Protein AF-A0A6I3UAZ3-F1 (afdb_monomer_lite)

pLDDT: mean 72.6, std 10.35, range [44.53, 85.62]

InterPro domains:
  IPR003789 Aspartyl/glutamyl-tRNA amidotransferase subunit B-like [SSF89095] (6-47)
  IPR018027 Asn/Gln amidotransferase [PF02637] (2-47)
  IPR023168 Aspartyl/glutamyl-tRNA(Asn/Gln) amidotransferase, C-terminal, domain 2 [G3DSA:1.10.10.410] (1-50)

Secondary structure (DSSP, 8-state):
-GGGHHHHHHHHTT-TTHHHHHHHHHHHHTTT-S-HHHHHHHHHHHHHHHHHT-

Sequence (54 aa):
FEDNEAAVADFKSGKRNADKAFTGFLMKATKGQANPQVALKLLAQELAKLKDSE

Structure (mmCIF, N/CA/C/O backbone):
data_AF-A0A6I3UAZ3-F1
#
_entry.id   AF-A0A6I3UAZ3-F1
#
loop_
_atom_site.group_PDB
_atom_site.id
_atom_site.type_symbol
_atom_site.label_atom_id
_atom_site.label_alt_id
_atom_site.label_comp_id
_atom_site.label_asym_id
_atom_site.label_entity_id
_atom_site.label_seq_id
_atom_site.pdbx_PDB_ins_code
_atom_site.Cartn_x
_atom_site.Cartn_y
_atom_site.Cartn_z
_atom_site.occupancy
_atom_site.B_iso_or_equiv
_atom_site.auth_seq_id
_atom_site.auth_comp_id
_atom_site.auth_asym_id
_atom_site.auth_atom_id
_atom_site.pdbx_PDB_model_num
ATOM 1 N N . PHE A 1 1 ? -7.961 -2.947 -4.263 1.00 54.25 1 PHE A N 1
ATOM 2 C CA . PHE A 1 1 ? -7.623 -4.067 -3.358 1.00 54.25 1 PHE A CA 1
ATOM 3 C C . PHE A 1 1 ? -8.769 -5.075 -3.226 1.00 54.25 1 PHE A C 1
ATOM 5 O O . PHE A 1 1 ? -8.710 -5.905 -2.329 1.00 54.25 1 PHE A O 1
ATOM 12 N N . GLU A 1 2 ? -9.771 -5.047 -4.115 1.00 48.34 2 GLU A N 1
ATOM 13 C CA . GLU A 1 2 ? -10.953 -5.924 -4.038 1.00 48.34 2 GLU A CA 1
ATOM 14 C C . GLU A 1 2 ? -10.593 -7.418 -4.123 1.00 48.34 2 GLU A C 1
ATOM 16 O O . GLU A 1 2 ? -11.196 -8.223 -3.433 1.00 48.34 2 GLU A O 1
ATOM 21 N N . ASP A 1 3 ? -9.506 -7.781 -4.812 1.00 55.00 3 ASP A N 1
ATOM 22 C CA . ASP A 1 3 ? -9.034 -9.176 -4.882 1.00 55.00 3 ASP A CA 1
ATOM 23 C C . ASP A 1 3 ? -8.303 -9.688 -3.623 1.00 55.00 3 ASP A C 1
ATOM 25 O O . ASP A 1 3 ? -7.868 -10.836 -3.581 1.00 55.00 3 ASP A O 1
ATOM 29 N N . ASN A 1 4 ? -8.095 -8.852 -2.599 1.00 62.62 4 ASN A N 1
ATOM 30 C CA . ASN A 1 4 ? -7.361 -9.226 -1.383 1.00 62.62 4 ASN A CA 1
ATOM 31 C C . ASN A 1 4 ? -8.117 -8.818 -0.114 1.00 62.62 4 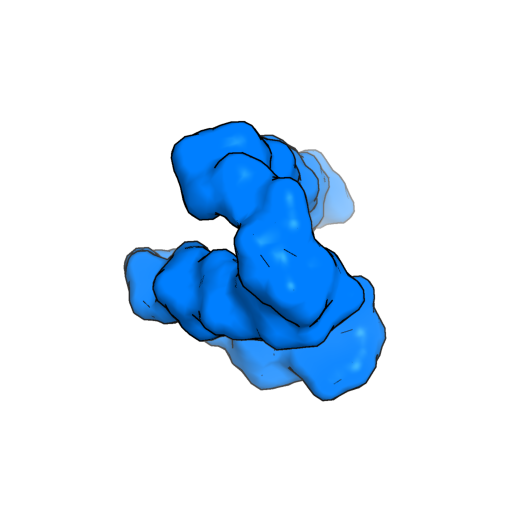ASN A C 1
ATOM 33 O O . ASN A 1 4 ? -7.548 -8.220 0.805 1.00 62.62 4 ASN A O 1
ATOM 37 N N . GLU A 1 5 ? -9.399 -9.176 -0.047 1.00 67.25 5 GLU A N 1
ATOM 38 C CA . GLU A 1 5 ? -10.258 -8.961 1.126 1.00 67.25 5 GLU A CA 1
ATOM 39 C C . GLU A 1 5 ? -9.611 -9.451 2.430 1.00 67.25 5 GLU A C 1
ATOM 41 O O . GLU A 1 5 ? -9.688 -8.768 3.449 1.00 67.25 5 GLU A O 1
ATOM 46 N N . ALA A 1 6 ? -8.884 -10.573 2.396 1.00 67.94 6 ALA A N 1
ATOM 47 C CA . ALA A 1 6 ? -8.172 -11.108 3.557 1.00 67.94 6 ALA A CA 1
ATOM 48 C C . ALA A 1 6 ? -7.072 -10.165 4.079 1.00 67.94 6 ALA A C 1
ATOM 50 O O . ALA A 1 6 ? -6.935 -9.984 5.287 1.00 67.94 6 ALA A O 1
ATOM 51 N N . ALA A 1 7 ? -6.317 -9.516 3.185 1.00 65.31 7 ALA A N 1
ATOM 52 C CA . ALA A 1 7 ? -5.278 -8.563 3.577 1.00 65.31 7 ALA A CA 1
ATOM 53 C C . ALA A 1 7 ? -5.888 -7.269 4.138 1.00 65.31 7 ALA A C 1
ATOM 55 O O . ALA A 1 7 ? -5.352 -6.682 5.079 1.00 65.31 7 ALA A O 1
ATOM 56 N N . VAL A 1 8 ? -7.031 -6.843 3.588 1.00 69.81 8 VAL A N 1
ATOM 57 C CA . VAL A 1 8 ? -7.796 -5.694 4.095 1.00 69.81 8 VAL A CA 1
ATOM 58 C C . VAL A 1 8 ? -8.389 -6.008 5.471 1.00 69.81 8 VAL A C 1
ATOM 60 O O . VAL A 1 8 ? -8.313 -5.169 6.365 1.00 69.81 8 VAL A O 1
ATOM 63 N N . ALA A 1 9 ? -8.913 -7.217 5.683 1.00 71.25 9 ALA A N 1
ATOM 64 C CA . ALA A 1 9 ? -9.423 -7.673 6.975 1.00 71.25 9 ALA A CA 1
ATOM 65 C C . ALA A 1 9 ? -8.311 -7.789 8.034 1.00 71.25 9 ALA A C 1
ATOM 67 O O . ALA A 1 9 ? -8.470 -7.290 9.149 1.00 71.25 9 ALA A O 1
ATOM 68 N N . ASP A 1 10 ? -7.156 -8.366 7.682 1.00 67.69 10 ASP A N 1
ATOM 69 C CA . ASP A 1 10 ? -5.988 -8.427 8.570 1.00 67.69 10 ASP A CA 1
ATOM 70 C C . ASP A 1 10 ? -5.491 -7.015 8.933 1.00 67.69 10 ASP A C 1
ATOM 72 O O . ASP A 1 10 ? -5.154 -6.763 10.093 1.00 67.69 10 ASP A O 1
ATOM 76 N N . PHE A 1 11 ? -5.508 -6.063 7.995 1.00 67.06 11 PHE A N 1
ATOM 77 C CA . PHE A 1 11 ? -5.183 -4.665 8.290 1.00 67.06 11 PHE A CA 1
ATOM 78 C C . PHE A 1 11 ? -6.205 -3.994 9.210 1.00 67.06 11 PHE A C 1
ATOM 80 O O . PHE A 1 11 ? -5.819 -3.395 10.215 1.00 67.06 11 PHE A O 1
ATOM 87 N N . LYS A 1 12 ? -7.505 -4.136 8.916 1.00 65.25 12 LYS A N 1
ATOM 88 C CA . LYS A 1 12 ? -8.587 -3.611 9.764 1.00 65.25 12 LYS A CA 1
ATOM 89 C C . LYS A 1 12 ? -8.522 -4.171 11.188 1.00 65.25 12 LYS A C 1
ATOM 91 O O . LYS A 1 12 ? -8.798 -3.447 12.137 1.00 65.25 12 LYS A O 1
ATOM 96 N N . SER A 1 13 ? -8.060 -5.414 11.354 1.00 68.62 13 SER A N 1
ATOM 97 C CA . SER A 1 13 ? -7.845 -6.034 12.670 1.00 68.62 13 SER A CA 1
ATOM 98 C C . SER A 1 13 ? -6.656 -5.460 13.468 1.00 68.62 13 SER A C 1
ATOM 100 O O . SER A 1 13 ? -6.418 -5.872 14.601 1.00 68.62 13 SER A O 1
ATOM 102 N N . GLY A 1 14 ? -5.893 -4.510 12.906 1.00 61.44 14 GLY A N 1
ATOM 103 C CA . GLY A 1 14 ? -4.748 -3.870 13.569 1.00 61.44 14 GLY A CA 1
ATOM 104 C C . GLY A 1 14 ? -3.470 -4.714 13.562 1.00 61.44 14 GLY A C 1
ATOM 105 O O . GLY A 1 14 ? -2.512 -4.431 14.288 1.00 61.44 14 GLY A O 1
ATOM 106 N N . LYS A 1 15 ? -3.429 -5.765 12.740 1.00 65.25 15 LYS A N 1
ATOM 107 C CA . LYS A 1 15 ? -2.288 -6.671 12.630 1.00 65.25 15 LYS A CA 1
ATOM 108 C C . LYS A 1 15 ? -1.156 -5.954 11.893 1.00 65.25 15 LYS A C 1
ATOM 110 O O . LYS A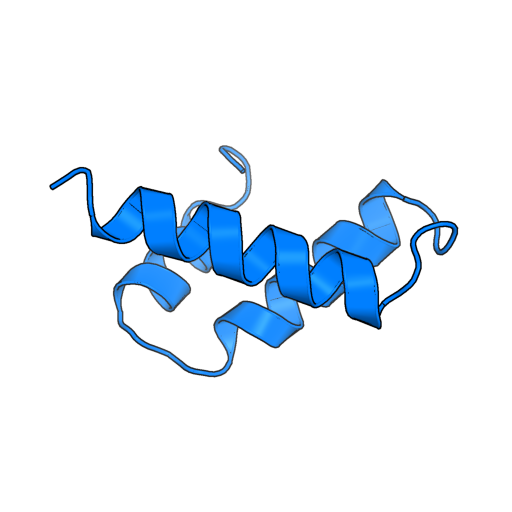 1 15 ? -1.163 -5.839 10.671 1.00 65.25 15 LYS A O 1
ATOM 115 N N . ARG A 1 16 ? -0.118 -5.550 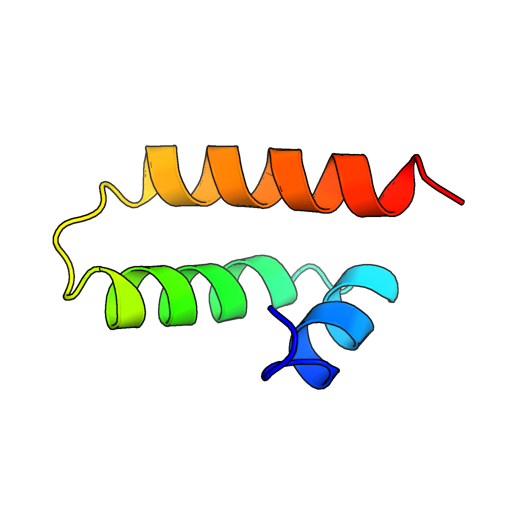12.633 1.00 59.47 16 ARG A N 1
ATOM 116 C CA . ARG A 1 16 ? 1.136 -4.937 12.125 1.00 59.47 16 ARG A CA 1
ATOM 117 C C . ARG A 1 16 ? 1.833 -5.693 10.974 1.00 59.47 16 ARG A C 1
ATOM 119 O O . ARG A 1 16 ? 2.770 -5.175 10.381 1.00 59.47 16 ARG A O 1
ATOM 126 N N . ASN A 1 17 ? 1.416 -6.921 10.665 1.00 65.25 17 ASN A N 1
ATOM 127 C CA . ASN A 1 17 ? 1.965 -7.720 9.569 1.00 65.25 17 ASN A CA 1
ATOM 128 C C . ASN A 1 17 ? 1.305 -7.451 8.206 1.00 65.25 17 ASN A C 1
ATOM 130 O O . ASN A 1 17 ? 1.877 -7.847 7.188 1.00 65.25 17 ASN A O 1
ATOM 134 N N . ALA A 1 18 ? 0.151 -6.777 8.161 1.00 67.94 18 ALA A N 1
ATOM 135 C CA . ALA A 1 18 ? -0.535 -6.486 6.904 1.00 67.94 18 ALA A CA 1
ATOM 136 C C . ALA A 1 18 ? 0.311 -5.585 5.981 1.00 67.94 18 ALA A C 1
ATOM 138 O O . ALA A 1 18 ? 0.378 -5.824 4.775 1.00 67.94 18 ALA A O 1
ATOM 139 N N . ASP A 1 19 ? 1.068 -4.642 6.550 1.00 69.31 19 ASP A N 1
ATOM 140 C CA . ASP A 1 19 ? 1.932 -3.708 5.811 1.00 69.31 19 ASP A CA 1
ATOM 141 C C . ASP A 1 19 ? 2.968 -4.430 4.930 1.00 69.31 19 ASP A C 1
ATOM 143 O O . ASP A 1 19 ? 3.241 -4.034 3.791 1.00 69.31 19 ASP A O 1
ATOM 147 N N . LYS A 1 20 ? 3.524 -5.545 5.426 1.00 73.56 20 LYS A N 1
ATOM 148 C CA . LYS A 1 20 ? 4.496 -6.360 4.681 1.00 73.56 20 LYS A CA 1
ATOM 149 C C . LYS A 1 20 ? 3.840 -7.120 3.531 1.00 73.56 20 LYS A C 1
ATOM 151 O O . LYS A 1 20 ? 4.418 -7.186 2.447 1.00 73.56 20 LYS A O 1
ATOM 156 N N . ALA A 1 21 ? 2.640 -7.661 3.749 1.00 78.31 21 ALA A N 1
ATOM 157 C CA . ALA A 1 21 ? 1.892 -8.367 2.712 1.00 78.31 21 ALA A CA 1
ATOM 158 C C . ALA A 1 21 ? 1.546 -7.420 1.556 1.00 78.31 21 ALA A C 1
ATOM 160 O O . ALA A 1 21 ? 1.834 -7.712 0.395 1.00 78.31 21 ALA A O 1
ATOM 161 N N . PHE A 1 22 ? 1.031 -6.235 1.879 1.00 74.31 22 PHE A N 1
ATOM 162 C CA . PHE A 1 22 ? 0.715 -5.212 0.889 1.00 74.31 22 PHE A CA 1
ATOM 163 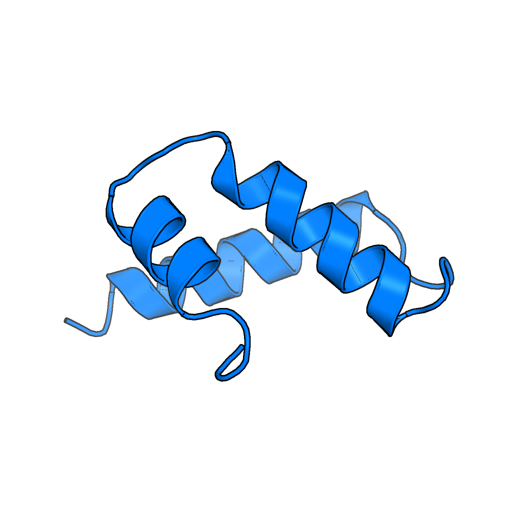C C . PHE A 1 22 ? 1.940 -4.674 0.155 1.00 74.31 22 PHE A C 1
ATOM 165 O O . PHE A 1 22 ? 1.867 -4.449 -1.050 1.00 74.31 22 PHE A O 1
ATOM 172 N N . THR A 1 23 ? 3.080 -4.528 0.835 1.00 77.56 23 THR A N 1
ATOM 173 C CA . THR A 1 23 ? 4.340 -4.175 0.165 1.00 77.56 23 THR A CA 1
ATOM 174 C C . THR A 1 23 ? 4.726 -5.243 -0.862 1.00 77.56 23 THR A C 1
ATOM 176 O O . THR A 1 23 ? 5.081 -4.907 -1.990 1.00 77.56 23 THR A O 1
ATOM 179 N N . GLY A 1 24 ? 4.584 -6.531 -0.527 1.00 81.12 24 GLY A N 1
ATOM 180 C CA . GLY A 1 24 ? 4.803 -7.636 -1.467 1.00 81.12 24 GLY A CA 1
ATOM 181 C C . GLY A 1 24 ? 3.859 -7.595 -2.675 1.00 81.12 24 GLY A C 1
ATOM 182 O O . GLY A 1 24 ? 4.308 -7.730 -3.815 1.00 81.12 24 GLY A O 1
ATOM 183 N N . PHE A 1 25 ? 2.567 -7.337 -2.449 1.00 80.50 25 PHE A N 1
ATOM 184 C CA . PHE A 1 25 ? 1.592 -7.155 -3.529 1.00 80.50 25 PHE A CA 1
ATOM 185 C C . PHE A 1 25 ? 1.938 -5.970 -4.428 1.00 80.50 25 PHE A C 1
ATOM 187 O O . PHE A 1 25 ? 1.913 -6.093 -5.651 1.00 80.50 25 PHE A O 1
ATOM 194 N N . LEU A 1 26 ? 2.312 -4.841 -3.831 1.00 80.12 26 LEU A N 1
ATOM 195 C CA . LEU A 1 26 ? 2.655 -3.624 -4.549 1.00 80.12 26 LEU A CA 1
ATOM 196 C C . LEU A 1 26 ? 3.926 -3.804 -5.387 1.00 80.12 26 LEU A C 1
ATOM 198 O O . LEU A 1 26 ? 3.961 -3.403 -6.549 1.00 80.12 26 LEU A O 1
ATOM 202 N N . MET A 1 27 ? 4.943 -4.483 -4.855 1.00 83.75 27 MET A N 1
ATOM 203 C CA . MET A 1 27 ? 6.154 -4.828 -5.607 1.00 83.75 27 MET A CA 1
ATOM 204 C C . MET A 1 27 ? 5.852 -5.779 -6.771 1.00 83.75 27 MET A C 1
ATOM 206 O O . MET A 1 27 ? 6.391 -5.597 -7.860 1.00 83.75 27 MET A O 1
ATOM 210 N N . LYS A 1 28 ? 4.955 -6.756 -6.588 1.00 85.19 28 LYS A N 1
ATOM 211 C CA . LYS A 1 28 ? 4.536 -7.667 -7.665 1.00 85.19 28 LYS A CA 1
ATOM 212 C C . LYS A 1 28 ? 3.751 -6.938 -8.760 1.00 85.19 28 LYS A C 1
ATOM 214 O O . LYS A 1 28 ? 4.045 -7.126 -9.937 1.00 85.19 28 LYS A O 1
ATOM 219 N N . ALA A 1 29 ? 2.800 -6.084 -8.381 1.00 82.88 29 ALA A N 1
ATOM 220 C CA . ALA A 1 29 ? 1.989 -5.300 -9.314 1.00 82.88 29 ALA A CA 1
ATOM 221 C C . ALA A 1 29 ? 2.839 -4.315 -10.129 1.00 82.88 29 ALA A C 1
ATOM 223 O O . ALA A 1 29 ? 2.647 -4.166 -11.332 1.00 82.88 29 ALA A O 1
ATOM 224 N N . THR A 1 30 ? 3.828 -3.698 -9.483 1.00 83.06 30 THR A N 1
ATOM 225 C CA . THR A 1 30 ? 4.757 -2.754 -10.121 1.00 83.06 30 THR A CA 1
ATOM 226 C C . THR A 1 30 ? 5.978 -3.436 -10.735 1.00 83.06 30 THR A C 1
ATOM 228 O O . THR A 1 30 ? 6.871 -2.746 -11.210 1.00 83.06 30 THR A O 1
ATOM 231 N N . LYS A 1 31 ? 6.047 -4.777 -10.729 1.00 85.62 31 LYS A N 1
ATOM 232 C CA . LYS A 1 31 ? 7.183 -5.571 -11.235 1.00 85.62 31 LYS A CA 1
ATOM 233 C C . LYS A 1 31 ? 8.544 -5.094 -10.696 1.00 85.62 31 LYS A C 1
ATOM 235 O O . LYS A 1 31 ? 9.531 -5.068 -11.423 1.00 85.62 31 LYS A O 1
ATOM 240 N N . GLY A 1 32 ? 8.585 -4.683 -9.428 1.00 83.94 32 GLY A N 1
ATOM 241 C CA . GLY A 1 32 ? 9.788 -4.168 -8.766 1.00 83.94 32 GLY A CA 1
ATOM 242 C C . GLY A 1 32 ? 10.226 -2.771 -9.216 1.00 83.94 32 GLY A C 1
ATOM 243 O O . GLY A 1 32 ? 11.322 -2.346 -8.869 1.00 83.94 32 GLY A O 1
ATOM 244 N N . GLN A 1 33 ? 9.402 -2.050 -9.980 1.00 84.31 33 GLN A N 1
ATOM 245 C CA . GLN A 1 33 ? 9.719 -0.695 -10.444 1.00 84.31 33 GLN A CA 1
ATOM 246 C C . GLN A 1 33 ? 9.418 0.377 -9.389 1.00 84.31 33 GLN A C 1
ATOM 248 O O . GLN A 1 33 ? 9.969 1.476 -9.453 1.00 84.31 33 GLN A O 1
ATOM 253 N N . ALA A 1 34 ? 8.544 0.091 -8.418 1.00 83.19 34 ALA A N 1
ATOM 254 C CA . ALA A 1 34 ? 8.221 1.048 -7.368 1.00 83.19 34 ALA A CA 1
ATOM 255 C C . ALA A 1 34 ? 9.332 1.152 -6.319 1.00 83.19 34 ALA A C 1
ATOM 257 O O . ALA A 1 34 ? 9.895 0.155 -5.873 1.00 83.19 34 ALA A O 1
ATOM 258 N N . ASN A 1 35 ? 9.582 2.375 -5.848 1.00 83.88 35 ASN A N 1
ATOM 259 C CA . ASN A 1 35 ? 10.454 2.605 -4.703 1.00 83.88 35 ASN A CA 1
ATOM 260 C C . ASN A 1 35 ? 9.776 2.086 -3.414 1.00 83.88 35 ASN A C 1
ATOM 262 O O . ASN A 1 35 ? 8.704 2.595 -3.070 1.00 83.88 35 ASN A O 1
ATOM 266 N N . PRO A 1 36 ? 10.391 1.149 -2.661 1.00 80.06 36 PRO A N 1
ATOM 267 C CA . PRO A 1 36 ? 9.790 0.541 -1.472 1.00 80.06 36 PRO A CA 1
ATOM 268 C C . PRO A 1 36 ? 9.383 1.535 -0.380 1.00 80.06 36 PRO A C 1
ATOM 270 O O . PRO A 1 36 ? 8.356 1.349 0.266 1.00 80.06 36 PRO A O 1
ATOM 273 N N . GLN A 1 37 ? 10.154 2.606 -0.179 1.00 82.81 37 GLN A N 1
ATOM 274 C CA . GLN A 1 37 ? 9.885 3.587 0.879 1.00 82.81 37 GLN A CA 1
ATOM 275 C C . GLN A 1 37 ? 8.659 4.443 0.546 1.00 82.81 37 GLN A C 1
ATOM 277 O O . GLN A 1 37 ? 7.806 4.691 1.398 1.00 82.81 37 GLN A O 1
ATOM 282 N N . VAL A 1 38 ? 8.557 4.868 -0.715 1.00 84.44 38 VAL A N 1
ATOM 283 C CA . VAL A 1 38 ? 7.431 5.669 -1.216 1.00 84.44 38 VAL A CA 1
ATOM 284 C C . VAL A 1 38 ? 6.165 4.817 -1.267 1.00 84.44 38 VAL A C 1
ATOM 286 O O . VAL A 1 38 ? 5.116 5.241 -0.793 1.00 84.44 38 VAL A O 1
ATOM 289 N N . ALA A 1 39 ? 6.292 3.590 -1.769 1.00 80.94 39 ALA A N 1
ATOM 290 C CA . ALA A 1 39 ? 5.249 2.575 -1.795 1.00 80.94 39 ALA A CA 1
ATOM 291 C C . ALA A 1 39 ? 4.643 2.323 -0.405 1.00 80.94 39 ALA A C 1
ATOM 293 O O . ALA A 1 39 ? 3.426 2.389 -0.246 1.00 80.94 39 ALA A O 1
ATOM 294 N N . LEU A 1 40 ? 5.487 2.106 0.609 1.00 79.44 40 LEU A N 1
ATOM 295 C CA . LEU A 1 40 ? 5.048 1.894 1.989 1.00 79.44 40 LEU A CA 1
ATOM 296 C C . LEU A 1 40 ? 4.325 3.123 2.558 1.00 79.44 40 LEU A C 1
ATOM 298 O O . LEU A 1 40 ? 3.306 2.986 3.231 1.00 79.44 40 LEU A O 1
ATOM 302 N N . LYS A 1 41 ? 4.826 4.329 2.263 1.00 83.25 41 LYS A N 1
ATOM 303 C CA . LYS A 1 41 ? 4.213 5.581 2.723 1.00 83.25 41 LYS A CA 1
ATOM 304 C C . LYS A 1 41 ? 2.828 5.800 2.111 1.00 83.25 41 LYS A C 1
ATOM 306 O O . LYS A 1 41 ? 1.898 6.101 2.852 1.00 83.25 41 LYS A O 1
ATOM 311 N N . LEU A 1 42 ? 2.683 5.629 0.793 1.00 81.00 42 LEU A N 1
ATOM 312 C CA . LEU A 1 42 ? 1.383 5.735 0.120 1.00 81.00 42 LEU A CA 1
ATOM 313 C C . LEU A 1 42 ? 0.406 4.677 0.626 1.00 81.00 42 LEU A C 1
ATOM 315 O O . LEU A 1 42 ? -0.751 4.987 0.885 1.00 81.00 42 LEU A O 1
ATOM 319 N N . LEU A 1 43 ? 0.882 3.447 0.812 1.00 77.56 43 LEU A N 1
ATOM 320 C CA . LEU A 1 43 ? 0.069 2.372 1.353 1.00 77.56 43 LEU A CA 1
ATOM 321 C C . LEU A 1 43 ? -0.465 2.733 2.748 1.00 77.56 43 LEU A C 1
ATOM 323 O O . LEU A 1 43 ? -1.667 2.663 2.967 1.00 77.56 43 LEU A O 1
ATOM 327 N N . ALA A 1 44 ? 0.399 3.174 3.665 1.00 78.12 44 A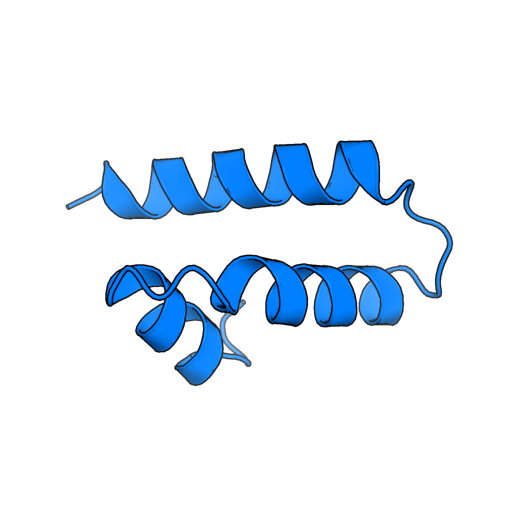LA A N 1
ATOM 328 C CA . ALA A 1 44 ? -0.015 3.584 5.006 1.00 78.12 44 ALA A CA 1
ATOM 329 C C . ALA A 1 44 ? -1.018 4.752 4.979 1.00 78.12 44 ALA A C 1
ATOM 331 O O . ALA A 1 44 ? -1.940 4.785 5.789 1.00 78.12 44 ALA A O 1
ATOM 332 N N . GLN A 1 45 ? -0.867 5.692 4.040 1.00 82.00 45 GLN A N 1
ATOM 333 C CA . GLN A 1 45 ? -1.798 6.810 3.863 1.00 82.00 45 GLN A CA 1
ATOM 334 C C . GLN A 1 45 ? -3.174 6.358 3.365 1.00 82.00 45 GLN A C 1
ATOM 336 O O . GLN A 1 45 ? -4.184 6.779 3.921 1.00 82.00 45 GLN A O 1
ATOM 341 N N . GLU A 1 46 ? -3.236 5.499 2.348 1.00 78.69 46 GLU A N 1
ATOM 342 C CA . GLU A 1 46 ? -4.509 4.973 1.834 1.00 78.69 46 GLU A CA 1
ATOM 343 C C . GLU A 1 46 ? -5.209 4.074 2.855 1.00 78.69 46 GLU A C 1
ATOM 345 O O . GLU A 1 46 ? -6.423 4.129 3.035 1.00 78.69 46 GLU A O 1
ATOM 350 N N . LEU A 1 47 ? -4.428 3.293 3.594 1.00 73.19 47 LEU A N 1
ATOM 351 C CA . LEU A 1 47 ? -4.924 2.460 4.676 1.00 73.19 47 LEU A CA 1
ATOM 352 C C . LEU A 1 47 ? -5.425 3.282 5.880 1.00 73.19 47 LEU A C 1
ATOM 354 O O . LEU A 1 47 ? -6.422 2.911 6.495 1.00 73.19 47 LEU A O 1
ATOM 358 N N . ALA A 1 48 ? -4.790 4.416 6.196 1.00 77.38 48 ALA A N 1
ATOM 359 C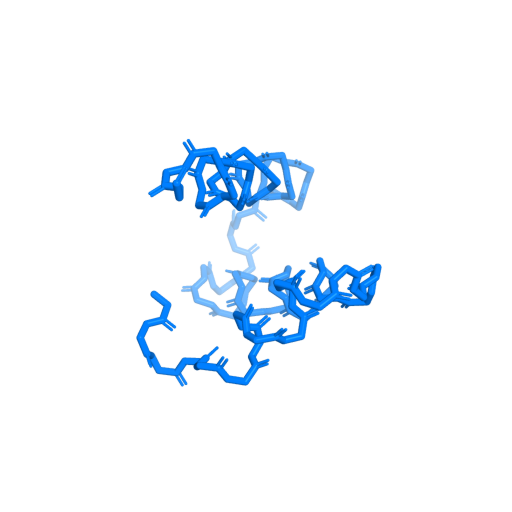 CA . ALA A 1 48 ? -5.290 5.353 7.205 1.00 77.38 48 ALA A CA 1
ATOM 360 C C . ALA A 1 48 ? -6.623 5.991 6.775 1.00 77.38 48 ALA A C 1
ATOM 362 O O . ALA A 1 48 ? -7.570 5.995 7.555 1.00 77.38 48 ALA A O 1
ATOM 363 N N . LYS A 1 49 ? -6.745 6.419 5.509 1.00 74.44 49 LYS A N 1
ATOM 364 C CA . LYS A 1 49 ? -8.012 6.939 4.959 1.00 74.44 49 LYS A CA 1
ATOM 365 C C . LYS A 1 49 ? -9.156 5.924 5.046 1.00 74.44 49 LYS A C 1
ATOM 367 O O . LYS A 1 49 ? -10.290 6.306 5.318 1.00 74.44 49 LYS A O 1
ATOM 372 N N . LEU A 1 50 ? -8.861 4.638 4.839 1.00 68.94 50 LEU A N 1
ATOM 373 C CA . LEU A 1 50 ? -9.835 3.548 4.978 1.00 68.94 50 LEU A CA 1
ATOM 374 C C . LEU A 1 50 ? -10.327 3.346 6.418 1.00 68.94 50 LEU A C 1
ATOM 376 O O . LEU A 1 50 ? -11.389 2.760 6.601 1.00 68.94 50 LEU A O 1
ATOM 380 N N . LYS A 1 51 ? -9.564 3.794 7.420 1.00 64.12 51 LYS A N 1
ATOM 381 C CA . LYS A 1 51 ? -9.922 3.698 8.839 1.00 64.12 51 LYS A CA 1
ATOM 382 C C . LYS A 1 51 ? -10.714 4.914 9.334 1.00 64.12 51 LYS A C 1
ATOM 384 O O . LYS A 1 51 ? -11.531 4.764 10.229 1.00 64.12 51 LYS A O 1
ATOM 389 N N . ASP A 1 52 ? -10.488 6.083 8.737 1.00 58.44 52 ASP A N 1
ATOM 390 C CA . ASP A 1 52 ? -11.192 7.330 9.077 1.00 58.44 52 ASP A CA 1
ATOM 391 C C . ASP A 1 52 ? -12.524 7.510 8.317 1.00 58.44 52 ASP A C 1
ATOM 393 O O . ASP A 1 52 ? -13.235 8.483 8.548 1.00 58.44 52 ASP A O 1
ATOM 397 N N . SER A 1 53 ? -12.860 6.598 7.396 1.00 50.94 53 SER A N 1
ATOM 398 C CA . SER A 1 53 ? -14.118 6.629 6.625 1.00 50.94 53 SER A CA 1
ATOM 399 C C . SER A 1 53 ? -15.224 5.733 7.214 1.00 50.94 53 SER A C 1
ATOM 401 O O . SER A 1 53 ? -16.149 5.368 6.487 1.00 50.94 53 SER A O 1
ATOM 403 N N . GLU A 1 54 ? -15.118 5.358 8.493 1.00 44.53 54 GLU A N 1
ATOM 404 C CA . GLU A 1 54 ? -16.183 4.701 9.275 1.00 44.53 54 GLU A CA 1
ATOM 405 C C . GLU A 1 54 ? -16.975 5.713 10.114 1.00 44.53 54 GLU A C 1
ATOM 407 O O . GLU A 1 54 ? -16.344 6.620 10.705 1.00 44.53 54 GLU A O 1
#

Foldseek 3Di:
DVVCVVLLVCVVVVPPCSLVVQLVVVCVVCVNPDDSVVSSVVVVVVSVVVVVVD

Organism: Streptococcus pneumoniae (NCBI:txid1313)

Radius of gyration: 10.94 Å; chains: 1; bounding box: 27×18×25 Å